Protein AF-A0A6G9YHR0-F1 (afdb_monomer)

Foldseek 3Di:
DPPPPVPDDDQQDWDADPVRFIWGHNRPDTDGPPPPPPCPVCVVVPDDDD

Secondary structure (DSSP, 8-state):
-------PPPTT-EEE-TT--EEEE-SSSEEE--PPP---TTGGG-S---

Radius of gyration: 18.65 Å; Cα contacts (8 Å, |Δi|>4): 44; chains: 1; bounding box: 54×20×46 Å

Structure (mmCIF, N/CA/C/O backbone):
data_AF-A0A6G9YHR0-F1
#
_entry.id   AF-A0A6G9YHR0-F1
#
loop_
_atom_site.group_PDB
_atom_site.id
_atom_site.type_symbol
_atom_site.label_atom_id
_atom_site.label_alt_id
_atom_site.label_comp_id
_atom_site.label_asym_id
_atom_site.label_entity_id
_atom_site.label_seq_id
_atom_site.pdbx_PDB_ins_code
_atom_site.Cartn_x
_atom_site.Cartn_y
_atom_site.Cartn_z
_atom_site.occupancy
_atom_site.B_iso_or_equiv
_atom_site.auth_seq_id
_atom_site.auth_comp_id
_atom_site.auth_asym_id
_atom_site.auth_atom_id
_atom_site.pdbx_PDB_model_num
ATOM 1 N N . MET A 1 1 ? 30.047 0.523 -12.411 1.00 46.12 1 MET A N 1
ATOM 2 C CA . MET A 1 1 ? 28.922 1.476 -12.375 1.00 46.12 1 MET A CA 1
ATOM 3 C C . MET A 1 1 ? 27.704 0.625 -12.111 1.00 46.12 1 MET A C 1
ATOM 5 O O . MET A 1 1 ? 27.484 -0.302 -12.876 1.00 46.12 1 MET A O 1
ATOM 9 N N . THR A 1 2 ? 27.073 0.785 -10.952 1.00 49.75 2 THR A N 1
ATOM 10 C CA . THR A 1 2 ? 25.910 -0.021 -10.572 1.00 49.75 2 THR A CA 1
ATOM 11 C C . THR A 1 2 ? 24.785 0.321 -11.531 1.00 49.75 2 THR A C 1
ATOM 13 O O . THR A 1 2 ? 24.366 1.475 -11.592 1.00 49.75 2 THR A O 1
ATOM 16 N N . ASP A 1 3 ? 24.383 -0.665 -12.320 1.00 48.47 3 ASP A N 1
ATOM 17 C CA . ASP A 1 3 ? 23.203 -0.624 -13.167 1.00 48.47 3 ASP A CA 1
ATOM 18 C C . ASP A 1 3 ? 22.015 -0.309 -12.247 1.00 48.47 3 ASP A C 1
AT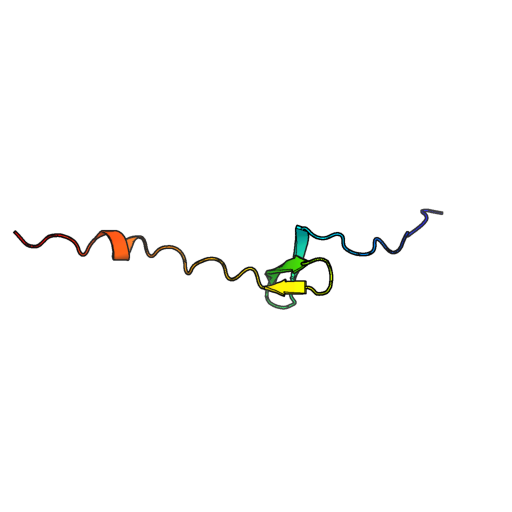OM 20 O O . ASP A 1 3 ? 21.577 -1.154 -11.469 1.00 48.47 3 ASP A O 1
ATOM 24 N N . SER A 1 4 ? 21.583 0.954 -12.211 1.00 55.94 4 SER A N 1
ATOM 25 C CA . SER A 1 4 ? 20.277 1.300 -11.658 1.00 55.94 4 SER A CA 1
ATOM 26 C C . SER A 1 4 ? 19.268 0.818 -12.682 1.00 55.94 4 SER A C 1
ATOM 28 O O . SER A 1 4 ? 18.788 1.600 -13.502 1.00 55.94 4 SER A O 1
ATOM 30 N N . VAL A 1 5 ? 19.011 -0.492 -12.676 1.00 59.19 5 VAL A N 1
ATOM 31 C CA . VAL A 1 5 ? 17.767 -1.011 -13.222 1.00 59.19 5 VAL A CA 1
ATOM 32 C C . VAL A 1 5 ? 16.677 -0.177 -12.565 1.00 59.19 5 VAL A C 1
ATOM 34 O O . VAL A 1 5 ? 16.624 -0.064 -11.340 1.00 59.19 5 VAL A O 1
ATOM 37 N N . ALA A 1 6 ? 15.889 0.525 -13.374 1.00 59.56 6 ALA A N 1
ATOM 38 C CA . ALA A 1 6 ? 14.618 1.019 -12.892 1.00 59.56 6 ALA A CA 1
ATOM 39 C C . ALA A 1 6 ? 13.841 -0.246 -12.523 1.00 59.56 6 ALA A C 1
ATOM 41 O O . ALA A 1 6 ? 13.345 -0.940 -13.408 1.00 59.56 6 ALA A O 1
ATOM 42 N N . ASP A 1 7 ? 13.893 -0.611 -11.245 1.00 71.56 7 ASP A N 1
ATOM 43 C CA . ASP A 1 7 ? 13.120 -1.702 -10.685 1.00 71.56 7 ASP A CA 1
ATOM 44 C C . ASP A 1 7 ? 11.670 -1.254 -10.838 1.00 71.56 7 ASP A C 1
ATOM 46 O O . ASP A 1 7 ? 11.201 -0.324 -10.176 1.00 71.56 7 ASP A O 1
ATOM 50 N N . PHE A 1 8 ? 11.024 -1.757 -11.889 1.00 78.69 8 PHE A N 1
ATOM 51 C CA . PHE A 1 8 ? 9.605 -1.528 -12.064 1.00 78.69 8 PHE A CA 1
ATOM 52 C C . PHE A 1 8 ? 8.937 -2.231 -10.890 1.00 78.69 8 PHE A C 1
ATOM 54 O O . PHE A 1 8 ? 9.224 -3.412 -10.700 1.00 78.69 8 PHE A O 1
ATOM 61 N N . PRO A 1 9 ? 8.077 -1.541 -10.126 1.00 85.94 9 PRO A N 1
ATOM 62 C CA . PRO A 1 9 ? 7.471 -2.160 -8.965 1.00 85.94 9 PRO A CA 1
ATOM 63 C C . PRO A 1 9 ? 6.709 -3.417 -9.388 1.00 85.94 9 PRO A C 1
ATOM 65 O O . PRO A 1 9 ? 5.974 -3.414 -10.383 1.00 85.94 9 PRO A O 1
ATOM 68 N N . GLU A 1 10 ? 6.905 -4.497 -8.645 1.00 89.25 10 GLU A N 1
ATOM 69 C CA . GLU A 1 10 ? 6.200 -5.756 -8.819 1.00 89.25 10 GLU A CA 1
ATOM 70 C C . GLU A 1 10 ? 4.931 -5.778 -7.959 1.00 89.25 10 GLU A C 1
ATOM 72 O O . GLU A 1 10 ? 4.807 -5.104 -6.934 1.00 89.25 10 GLU A O 1
ATOM 77 N N . ALA A 1 11 ? 3.921 -6.533 -8.398 1.00 89.94 11 ALA A N 1
ATOM 78 C CA . ALA A 1 11 ? 2.682 -6.653 -7.637 1.00 89.94 11 ALA A CA 1
ATOM 79 C C . ALA A 1 11 ? 2.968 -7.270 -6.256 1.00 89.94 11 ALA A C 1
ATOM 81 O O . ALA A 1 11 ? 3.443 -8.401 -6.161 1.00 89.94 11 ALA A O 1
ATOM 82 N N . GLY A 1 12 ? 2.628 -6.540 -5.194 1.00 87.88 12 GLY A N 1
ATOM 83 C CA . GLY A 1 12 ? 2.944 -6.896 -3.812 1.00 87.88 12 GLY A CA 1
ATOM 84 C C . GLY A 1 12 ? 4.098 -6.100 -3.202 1.00 87.88 12 GLY A C 1
ATOM 85 O O . GLY A 1 12 ? 4.289 -6.195 -1.987 1.00 87.88 12 GLY A O 1
ATOM 86 N N . ASP A 1 13 ? 4.808 -5.289 -3.990 1.00 92.00 13 ASP A N 1
ATOM 87 C C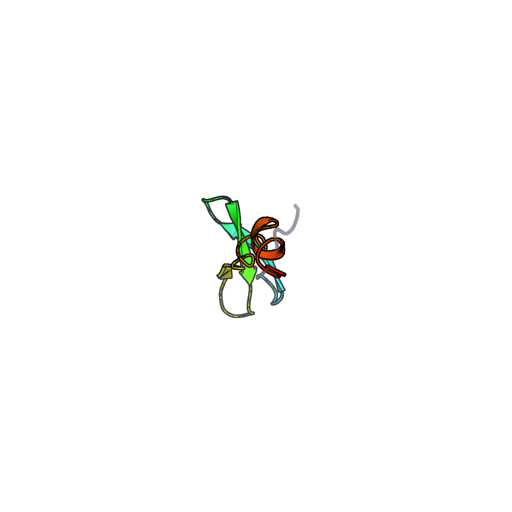A . ASP A 1 13 ? 5.817 -4.373 -3.466 1.00 92.00 13 ASP A CA 1
ATOM 88 C C . ASP A 1 13 ? 5.200 -3.364 -2.507 1.00 92.00 13 ASP A C 1
ATOM 90 O O . ASP A 1 13 ? 4.059 -2.921 -2.670 1.00 92.00 13 ASP A O 1
ATOM 94 N N . VAL A 1 14 ? 5.975 -3.014 -1.486 1.00 91.12 14 VAL A N 1
ATOM 95 C CA . VAL A 1 14 ? 5.565 -2.132 -0.398 1.00 91.12 14 VAL A CA 1
ATOM 96 C C . VAL A 1 14 ? 6.454 -0.901 -0.396 1.00 91.12 14 VAL A C 1
ATOM 98 O O . VAL A 1 14 ? 7.676 -1.025 -0.368 1.00 91.12 14 VAL A O 1
ATOM 101 N N . ASP A 1 15 ? 5.830 0.268 -0.332 1.00 91.75 15 ASP A N 1
ATOM 102 C CA . ASP A 1 15 ? 6.500 1.559 -0.187 1.00 91.75 15 ASP A CA 1
ATOM 103 C C . ASP A 1 15 ? 5.697 2.453 0.779 1.00 91.75 15 ASP A C 1
ATOM 105 O O . ASP A 1 15 ? 4.695 2.023 1.367 1.00 91.75 15 ASP A O 1
ATOM 109 N N . PHE A 1 16 ? 6.138 3.691 0.971 1.00 89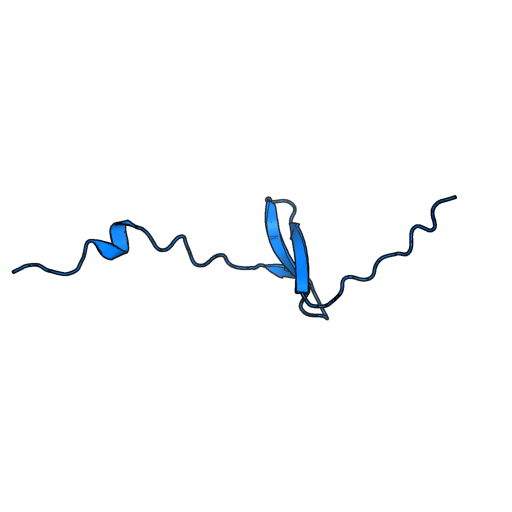.25 16 PHE A N 1
ATOM 110 C CA . PHE A 1 16 ? 5.504 4.680 1.830 1.00 89.25 16 PHE A CA 1
ATOM 111 C C . PHE A 1 16 ? 5.248 5.977 1.061 1.00 89.25 16 PHE A C 1
ATOM 113 O O . PHE A 1 16 ? 6.110 6.463 0.332 1.00 89.25 16 PHE A O 1
ATOM 120 N N . ASP A 1 17 ? 4.057 6.553 1.232 1.00 87.81 17 ASP A N 1
ATOM 121 C CA . ASP A 1 17 ? 3.738 7.861 0.654 1.00 87.81 17 ASP A CA 1
ATOM 122 C C . ASP A 1 17 ? 4.440 9.017 1.405 1.00 87.81 17 ASP A C 1
ATOM 124 O O . ASP A 1 17 ? 5.131 8.831 2.411 1.00 87.81 17 ASP A O 1
ATOM 128 N N . GLU A 1 18 ? 4.228 10.251 0.939 1.00 89.44 18 GLU A N 1
ATOM 129 C CA . GLU A 1 18 ? 4.781 11.474 1.548 1.00 89.44 18 GLU A CA 1
ATOM 130 C C . GLU A 1 18 ? 4.337 11.691 3.007 1.00 89.44 18 GLU A C 1
ATOM 132 O O . GLU A 1 18 ? 4.982 12.422 3.759 1.00 89.44 18 GLU A O 1
ATOM 137 N N . ASN A 1 19 ? 3.244 11.045 3.416 1.00 87.69 19 ASN A N 1
ATOM 138 C CA . ASN A 1 19 ? 2.681 11.093 4.760 1.00 87.69 19 ASN A CA 1
ATOM 139 C C . ASN A 1 19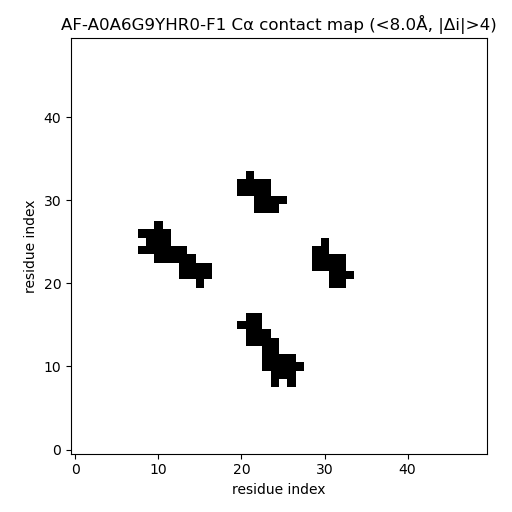 ? 3.094 9.878 5.607 1.00 87.69 19 ASN A C 1
ATOM 141 O O . ASN A 1 19 ? 2.590 9.720 6.717 1.00 87.69 19 ASN A O 1
ATOM 145 N N . GLN A 1 20 ? 4.002 9.033 5.105 1.00 86.88 20 GLN A N 1
ATOM 146 C CA . GLN A 1 20 ? 4.425 7.775 5.724 1.00 86.88 20 GLN A CA 1
ATOM 147 C C . GLN A 1 20 ? 3.312 6.722 5.847 1.00 86.88 20 GLN A C 1
ATOM 149 O O . GLN A 1 20 ? 3.420 5.793 6.649 1.00 86.88 20 GLN A O 1
ATOM 154 N N . ASN A 1 21 ? 2.262 6.818 5.032 1.00 85.88 21 ASN A N 1
ATOM 155 C CA .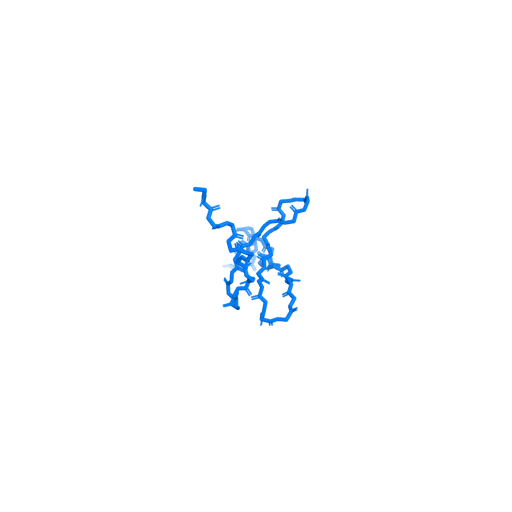 ASN A 1 21 ? 1.2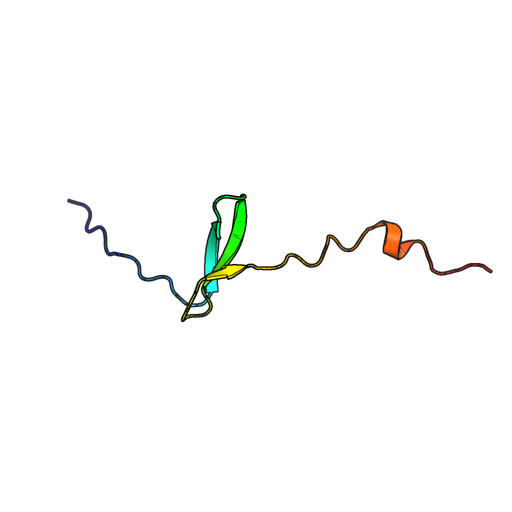63 5.766 4.909 1.00 85.88 21 ASN A CA 1
ATOM 156 C C . ASN A 1 21 ? 1.821 4.629 4.063 1.00 85.88 21 ASN A C 1
ATOM 158 O O . ASN A 1 21 ? 2.393 4.853 2.994 1.00 85.88 21 ASN A O 1
ATOM 162 N N . LYS A 1 22 ? 1.589 3.396 4.508 1.00 89.88 22 LYS A N 1
ATOM 163 C CA . LYS A 1 22 ? 1.972 2.207 3.754 1.00 89.88 22 LYS A CA 1
ATOM 164 C C . LYS A 1 22 ? 1.153 2.103 2.463 1.00 89.88 22 LYS A C 1
ATOM 166 O O . LYS A 1 22 ? -0.077 2.031 2.500 1.00 89.88 22 LYS A O 1
ATOM 171 N N . ILE A 1 23 ? 1.834 2.032 1.326 1.00 91.88 23 ILE A N 1
ATOM 172 C CA . ILE A 1 23 ? 1.247 1.805 0.001 1.00 91.88 23 ILE A CA 1
ATOM 173 C C . ILE A 1 23 ? 1.760 0.478 -0.570 1.00 91.88 23 ILE A C 1
ATOM 175 O O . ILE A 1 23 ? 2.892 0.072 -0.317 1.00 91.88 23 ILE A O 1
ATOM 179 N N . VAL A 1 24 ? 0.908 -0.225 -1.313 1.00 92.00 24 VAL A N 1
ATOM 180 C CA . VAL A 1 24 ? 1.209 -1.515 -1.950 1.00 92.00 24 VAL A CA 1
ATOM 181 C C . VAL A 1 24 ? 0.963 -1.397 -3.447 1.00 92.00 24 VAL A C 1
ATOM 183 O O . VAL A 1 24 ? -0.072 -0.868 -3.859 1.00 92.00 24 VAL A O 1
ATOM 186 N N . TYR A 1 25 ? 1.888 -1.881 -4.270 1.00 92.44 25 TYR A N 1
ATOM 187 C CA . TYR A 1 25 ? 1.698 -1.912 -5.715 1.00 92.44 25 TYR A CA 1
ATOM 188 C C . TYR A 1 25 ? 0.797 -3.090 -6.109 1.00 92.44 25 TYR A C 1
ATOM 190 O O . TYR A 1 25 ? 1.112 -4.244 -5.829 1.00 92.44 25 TYR A O 1
ATOM 198 N N . ASP A 1 26 ? -0.339 -2.824 -6.761 1.00 90.81 26 ASP A N 1
ATOM 199 C CA . ASP A 1 26 ? -1.302 -3.861 -7.180 1.00 90.81 26 ASP A CA 1
ATOM 200 C C . ASP A 1 26 ? -0.965 -4.510 -8.541 1.00 90.81 26 ASP A C 1
ATOM 202 O O . ASP A 1 26 ? -1.714 -5.356 -9.030 1.00 90.81 26 ASP A O 1
ATOM 206 N N . GLY A 1 27 ? 0.158 -4.123 -9.158 1.00 91.38 27 GLY A N 1
ATOM 207 C CA . GLY A 1 27 ? 0.544 -4.512 -10.519 1.00 91.38 27 GLY A CA 1
ATOM 208 C C . GLY A 1 27 ? 0.153 -3.494 -11.598 1.00 91.38 27 GLY A C 1
ATOM 209 O O . GLY A 1 27 ? 0.558 -3.638 -12.750 1.00 91.38 27 GLY A O 1
ATOM 210 N N . ALA A 1 28 ? -0.622 -2.466 -11.247 1.00 92.62 28 ALA A N 1
ATOM 211 C CA . ALA A 1 28 ? -0.969 -1.351 -12.126 1.00 92.62 28 ALA A CA 1
ATOM 212 C C . ALA A 1 28 ? -0.671 0.010 -11.480 1.00 92.62 28 ALA A C 1
ATOM 214 O O . ALA A 1 28 ? -0.239 0.942 -12.163 1.00 92.62 28 ALA A O 1
ATOM 215 N N . ARG A 1 29 ? -0.895 0.141 -10.170 1.00 92.19 29 ARG A N 1
ATOM 216 C CA . ARG A 1 29 ? -0.738 1.380 -9.401 1.00 92.19 29 ARG A CA 1
ATOM 217 C C . ARG A 1 29 ? -0.416 1.104 -7.933 1.00 92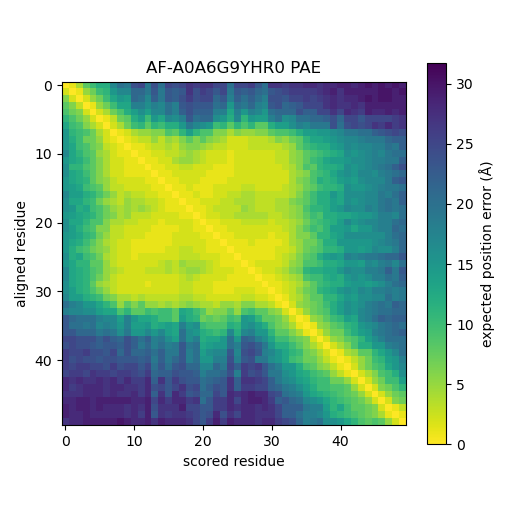.19 29 ARG A C 1
ATOM 219 O O . ARG A 1 29 ? -0.695 0.035 -7.400 1.00 92.19 29 ARG A O 1
ATOM 226 N N . TRP A 1 30 ? 0.113 2.123 -7.267 1.00 92.19 30 TRP A N 1
ATOM 227 C CA . TRP A 1 30 ? 0.238 2.142 -5.814 1.00 92.19 30 TRP A CA 1
ATOM 228 C C . TRP A 1 30 ? -1.125 2.400 -5.170 1.00 92.19 30 TRP A C 1
ATOM 230 O O . TRP A 1 30 ? -1.818 3.358 -5.522 1.00 92.19 30 TRP A O 1
ATOM 240 N N . VAL A 1 31 ? -1.512 1.536 -4.238 1.00 91.75 31 VAL A N 1
ATOM 241 C CA . VAL A 1 31 ? -2.772 1.604 -3.496 1.00 91.75 31 VAL A CA 1
ATOM 242 C C . VAL A 1 31 ? -2.451 1.701 -2.010 1.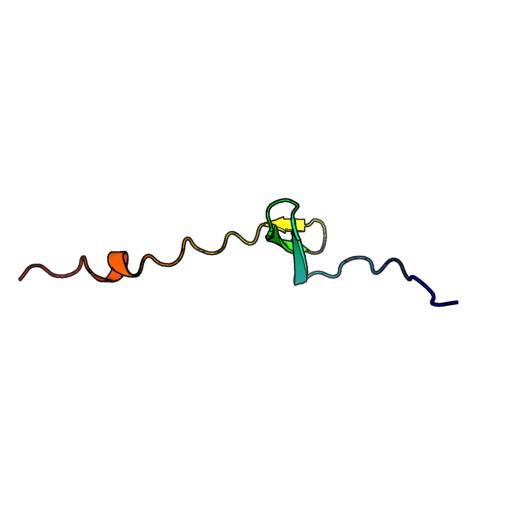00 91.75 31 VAL A C 1
ATOM 244 O O . VAL A 1 31 ? -1.632 0.940 -1.504 1.00 91.75 31 VAL A O 1
ATOM 247 N N . ALA A 1 32 ? -3.090 2.631 -1.301 1.00 89.25 32 ALA A N 1
ATOM 248 C CA . ALA A 1 32 ? -2.950 2.723 0.147 1.00 89.25 32 ALA A CA 1
ATOM 249 C C . ALA A 1 32 ? -3.417 1.422 0.799 1.00 89.25 32 ALA A C 1
ATOM 251 O O . ALA A 1 32 ? -4.544 0.970 0.577 1.00 89.25 32 ALA A O 1
ATOM 252 N N . MET A 1 33 ? -2.548 0.827 1.611 1.00 81.00 33 MET A N 1
ATOM 253 C CA . MET A 1 33 ? -2.974 -0.198 2.540 1.00 81.00 33 MET A CA 1
ATOM 254 C C . MET A 1 33 ? -3.648 0.566 3.671 1.00 81.00 33 MET A C 1
ATOM 256 O O . MET A 1 33 ? -2.970 1.051 4.571 1.00 81.00 33 MET A O 1
ATOM 260 N N . GLU A 1 34 ? -4.969 0.747 3.582 1.00 74.06 34 GLU A N 1
ATOM 261 C CA . GLU A 1 34 ? -5.753 1.166 4.740 1.00 74.06 34 GLU A CA 1
ATOM 262 C C . GLU A 1 34 ? -5.495 0.107 5.810 1.00 74.06 34 GLU A C 1
ATOM 264 O O . GLU A 1 34 ? -6.054 -0.994 5.765 1.00 74.06 34 GLU A O 1
ATOM 269 N N . GLU A 1 35 ? -4.560 0.387 6.724 1.00 63.81 35 GLU A N 1
ATOM 270 C CA . GLU A 1 35 ? -4.457 -0.406 7.932 1.00 63.81 35 GLU A CA 1
ATOM 271 C C . GLU A 1 35 ? -5.862 -0.390 8.529 1.00 63.81 35 GLU A C 1
ATOM 273 O O . GLU A 1 35 ? -6.445 0.695 8.663 1.00 63.81 35 GLU A O 1
ATOM 278 N N . PRO A 1 36 ? -6.465 -1.567 8.797 1.00 57.78 36 PRO A N 1
ATOM 279 C CA . PRO A 1 36 ? -7.752 -1.587 9.463 1.00 57.78 36 PRO A CA 1
ATOM 280 C C . PRO A 1 36 ? -7.580 -0.701 10.693 1.00 57.78 36 PRO A C 1
ATOM 282 O O . PRO A 1 36 ? -6.586 -0.911 11.398 1.00 57.78 36 PRO A O 1
ATOM 285 N N . PRO A 1 37 ? -8.452 0.311 10.899 1.00 57.62 37 PRO A N 1
ATOM 286 C CA . PRO A 1 37 ? -8.288 1.266 11.987 1.00 57.62 37 PRO A CA 1
ATOM 287 C C . PRO A 1 37 ? -8.015 0.431 13.218 1.00 57.62 37 PRO A C 1
ATOM 289 O O . PRO A 1 37 ? -8.852 -0.437 13.493 1.00 57.62 37 PRO A O 1
ATOM 292 N N . GLU A 1 38 ? -6.808 0.590 13.798 1.00 60.38 38 GLU A N 1
ATOM 293 C CA . GLU A 1 38 ? -6.260 -0.253 14.868 1.00 60.38 38 GLU A CA 1
ATOM 294 C C . GLU A 1 38 ? -7.432 -0.785 15.652 1.00 60.38 38 GLU A C 1
ATOM 296 O O . GLU A 1 38 ? -8.142 0.039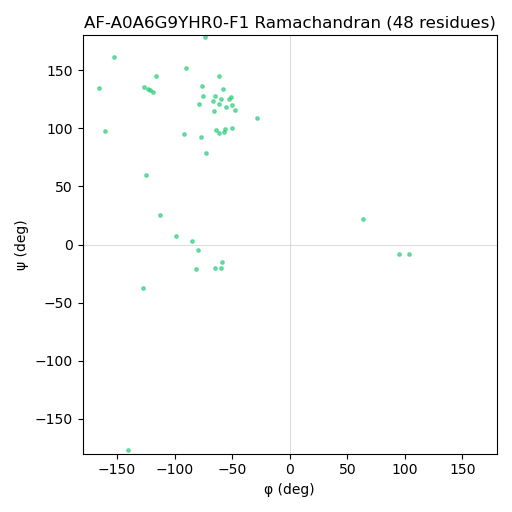 16.227 1.00 60.38 38 GLU A O 1
ATOM 301 N N . ALA A 1 39 ? -7.718 -2.091 15.531 1.00 56.91 39 ALA A N 1
ATOM 302 C CA . ALA A 1 39 ? -8.930 -2.676 16.080 1.00 56.91 39 ALA A CA 1
ATOM 303 C C . ALA A 1 39 ? -9.013 -2.213 17.525 1.00 56.91 39 ALA A C 1
ATOM 305 O O . ALA A 1 39 ? -8.238 -2.700 18.349 1.00 56.91 39 ALA A O 1
ATOM 306 N N . ASP A 1 40 ? -9.849 -1.193 17.764 1.00 57.97 40 ASP A N 1
ATOM 307 C CA . ASP A 1 40 ? -9.684 -0.333 18.925 1.00 57.97 40 ASP A CA 1
ATOM 308 C C . ASP A 1 40 ? -9.691 -1.290 20.110 1.00 57.97 40 ASP A C 1
ATOM 310 O O . ASP A 1 40 ? -10.663 -2.044 20.258 1.00 57.97 40 ASP A O 1
ATOM 314 N N . PRO A 1 41 ? -8.621 -1.396 20.917 1.00 56.38 41 PRO A N 1
ATOM 315 C CA . PRO A 1 41 ? -8.616 -2.377 21.992 1.00 56.38 41 PRO A CA 1
ATOM 316 C C . PRO A 1 41 ? -9.791 -2.129 22.955 1.00 56.38 41 PRO A C 1
ATOM 318 O O . PRO A 1 41 ? -10.182 -3.030 23.699 1.00 56.38 41 PRO A O 1
ATOM 321 N N . ARG A 1 42 ? -10.427 -0.944 22.894 1.00 56.03 42 ARG A N 1
ATOM 322 C CA . ARG A 1 42 ? -11.667 -0.597 23.597 1.00 56.03 42 ARG A CA 1
ATOM 323 C C . ARG A 1 42 ? -12.942 -1.081 22.902 1.00 56.03 42 ARG A C 1
ATOM 325 O O . ARG A 1 42 ? -13.945 -1.259 23.591 1.00 56.03 42 ARG A O 1
ATOM 332 N N . ALA A 1 43 ? -12.936 -1.364 21.598 1.00 55.41 43 ALA A N 1
ATOM 333 C CA . ALA A 1 43 ? -14.048 -2.034 20.914 1.00 55.41 43 ALA A CA 1
ATOM 334 C C . ALA A 1 43 ? -14.256 -3.472 21.424 1.00 55.41 43 ALA A C 1
ATOM 336 O O . ALA A 1 43 ? -15.361 -4.001 21.335 1.00 55.41 43 ALA A O 1
ATOM 337 N N . ARG A 1 44 ? -13.240 -4.079 22.058 1.00 53.94 44 ARG A N 1
ATOM 338 C CA . ARG A 1 44 ? -13.364 -5.381 22.735 1.00 53.94 44 ARG A CA 1
ATOM 339 C C . ARG A 1 44 ? -14.008 -5.305 24.131 1.00 53.94 44 ARG A C 1
ATOM 341 O O . ARG A 1 44 ? -14.250 -6.347 24.727 1.00 53.94 44 ARG A O 1
ATOM 348 N N . ILE A 1 45 ? -14.311 -4.107 24.653 1.00 59.09 45 ILE A N 1
ATOM 349 C CA . ILE A 1 45 ? -14.872 -3.899 26.008 1.00 59.09 45 ILE A CA 1
ATOM 350 C C . ILE A 1 45 ? -16.323 -3.365 25.962 1.00 59.09 45 ILE A C 1
ATOM 352 O O . ILE A 1 45 ? -16.793 -2.710 26.890 1.00 59.09 45 ILE A O 1
ATOM 356 N N . ARG A 1 46 ? -17.072 -3.630 24.883 1.00 59.97 46 ARG A N 1
ATOM 357 C CA . ARG A 1 46 ? -18.540 -3.458 24.848 1.00 59.97 46 ARG A CA 1
ATOM 358 C C . ARG A 1 46 ? -19.245 -4.747 24.422 1.00 59.97 46 ARG A C 1
ATOM 360 O O . ARG A 1 46 ? -19.949 -4.793 23.425 1.00 59.97 46 ARG A O 1
ATOM 367 N N . HIS A 1 47 ? -19.026 -5.795 25.200 1.00 52.31 47 HIS A N 1
ATOM 368 C CA . HIS A 1 47 ? -19.897 -6.965 25.331 1.00 52.31 47 HIS A CA 1
ATOM 369 C C . HIS A 1 47 ? -19.456 -7.589 26.664 1.00 52.31 47 HIS A C 1
ATOM 371 O O . HIS A 1 47 ? -18.346 -8.097 26.751 1.00 52.31 47 HIS A O 1
ATOM 377 N N . ASP A 1 48 ? -20.112 -7.360 27.797 1.00 57.75 48 ASP A N 1
ATOM 378 C CA . ASP A 1 48 ? -21.497 -7.722 28.085 1.00 57.75 48 ASP A CA 1
ATOM 379 C C . ASP A 1 48 ? -21.972 -6.960 29.345 1.00 57.75 48 ASP A C 1
ATOM 381 O O . ASP A 1 48 ? -21.228 -6.911 30.329 1.00 57.75 48 ASP A O 1
ATOM 385 N N . PRO A 1 49 ? -23.173 -6.358 29.366 1.00 67.81 49 PRO A N 1
ATOM 386 C CA . PRO A 1 49 ? -23.854 -6.009 30.600 1.00 67.81 49 PRO A CA 1
ATOM 387 C C . PRO A 1 49 ? -24.774 -7.168 31.009 1.00 67.81 49 PRO A C 1
ATOM 389 O O . PRO A 1 49 ? -25.908 -7.214 30.536 1.00 67.81 49 PRO A O 1
ATOM 392 N N . ASN A 1 50 ? -24.316 -8.075 31.880 1.00 47.91 50 ASN A N 1
ATOM 393 C CA . ASN A 1 50 ? -25.201 -8.840 32.773 1.00 47.91 50 ASN A CA 1
ATOM 394 C C . ASN A 1 50 ? -24.448 -9.490 33.940 1.00 47.91 50 ASN A C 1
ATOM 396 O O . ASN A 1 50 ? -23.582 -10.354 33.679 1.00 47.91 50 ASN A O 1
#

Solvent-accessible surface area (backbone atoms only — not comparable to full-atom values): 3453 Å² total; per-residue (Å²): 129,84,81,76,67,79,75,69,80,49,63,72,41,75,52,63,51,100,84,69,46,50,26,32,26,72,66,86,50,79,39,74,56,75,68,70,73,70,76,49,79,65,70,71,72,76,74,78,95,130

Nearest PDB structures (foldseek):
  1wmv-assembly1_A  TM=4.792E-01  e=3.738E+00  Homo sapiens
  5f3w-assembly1_B  TM=4.758E-01  e=3.050E+00  Methanocaldococcus jannaschii DSM 2661
  7aea-assembly1_N  TM=4.981E-01  e=4.901E+00  Homo sapiens
  2yse-assembly1_A  TM=2.612E-01  e=6.877E+00  Homo sapiens
  8j9j-assembly1_B4  TM=2.678E-01  e=6.877E+00  Euglena gracilis

pLDDT: mean 74.13, std 16.59, range [46.12, 92.62]

Organism: NCBI:txid228602

Mean predicted aligned error: 12.52 Å

Sequence (50 aa):
MTDSVADFPEAGDVDFDENQNKIVYDGARWVAMEEPPEADPRARIRHDPN